Protein AF-A0A3B9AP32-F1 (afdb_monomer)

Structure (mmCIF, N/CA/C/O backbone):
data_AF-A0A3B9AP32-F1
#
_entry.id   AF-A0A3B9AP32-F1
#
loop_
_atom_site.group_PDB
_atom_site.id
_atom_site.type_symbol
_atom_site.label_atom_id
_atom_site.label_alt_id
_atom_site.label_comp_id
_atom_site.label_asym_id
_atom_site.label_entity_id
_atom_site.label_seq_id
_atom_site.pdbx_PDB_ins_code
_atom_site.Cartn_x
_atom_site.Cartn_y
_atom_site.Cartn_z
_atom_site.occupancy
_atom_site.B_iso_or_equiv
_atom_site.auth_seq_id
_atom_site.auth_comp_id
_atom_site.auth_asym_id
_atom_site.auth_atom_id
_atom_site.pdbx_PDB_model_num
ATOM 1 N N . GLN A 1 1 ? -0.225 -0.952 18.353 1.00 72.31 1 GLN A N 1
ATOM 2 C CA . GLN A 1 1 ? -0.921 -0.664 17.081 1.00 72.31 1 GLN A CA 1
ATOM 3 C C . GLN A 1 1 ? -0.533 -1.751 16.094 1.00 72.31 1 GLN A C 1
ATOM 5 O O . GLN A 1 1 ? 0.594 -2.230 16.180 1.00 72.31 1 GLN A O 1
ATOM 10 N N . GLY A 1 2 ? -1.463 -2.205 15.253 1.00 91.06 2 GLY A N 1
ATOM 11 C CA . GLY A 1 2 ? -1.160 -3.207 14.231 1.00 91.06 2 GLY A CA 1
ATOM 12 C C . GLY A 1 2 ? -0.410 -2.573 13.061 1.00 91.06 2 GLY A C 1
ATOM 13 O O . GLY A 1 2 ? -0.689 -1.434 12.705 1.00 91.06 2 GLY A O 1
ATOM 14 N N . HIS A 1 3 ? 0.534 -3.300 12.473 1.00 97.44 3 HIS A N 1
ATOM 15 C CA . HIS A 1 3 ? 1.198 -2.911 11.232 1.00 97.44 3 HIS A CA 1
ATOM 16 C C . HIS A 1 3 ? 1.326 -4.149 10.359 1.00 97.44 3 HIS A C 1
ATOM 18 O O . HIS A 1 3 ? 1.811 -5.181 10.824 1.00 97.44 3 HIS A O 1
ATOM 24 N N . ILE A 1 4 ? 0.896 -4.043 9.107 1.00 97.44 4 ILE A N 1
ATOM 25 C CA . ILE A 1 4 ? 1.017 -5.121 8.130 1.00 97.44 4 ILE A CA 1
ATOM 26 C C . ILE A 1 4 ? 2.024 -4.664 7.081 1.00 97.44 4 ILE A C 1
ATOM 28 O O . ILE A 1 4 ? 1.825 -3.640 6.431 1.00 97.44 4 ILE A O 1
ATOM 32 N N . HIS A 1 5 ? 3.120 -5.408 6.947 1.00 98.19 5 HIS A N 1
ATOM 33 C CA . HIS A 1 5 ? 4.128 -5.197 5.912 1.00 98.19 5 HIS A CA 1
ATOM 34 C C . HIS A 1 5 ? 4.001 -6.316 4.886 1.00 98.19 5 HIS A C 1
A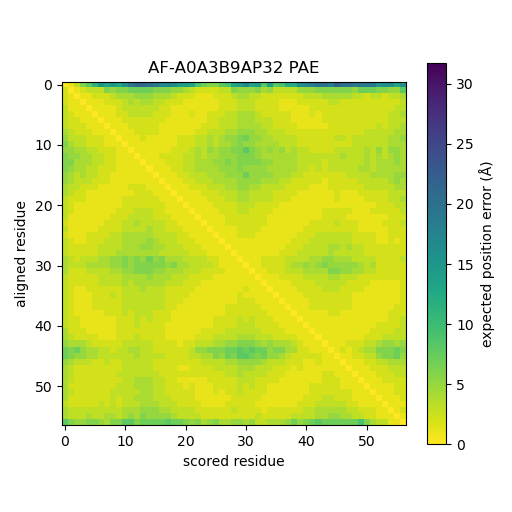TOM 36 O O . HIS A 1 5 ? 4.151 -7.489 5.225 1.00 98.19 5 HIS A O 1
ATOM 42 N N . MET A 1 6 ? 3.705 -5.953 3.644 1.00 97.69 6 MET A N 1
ATOM 43 C CA . MET A 1 6 ? 3.453 -6.900 2.565 1.00 97.69 6 MET A CA 1
ATOM 44 C C . MET A 1 6 ? 4.493 -6.736 1.467 1.00 97.69 6 MET A C 1
ATOM 46 O O . MET A 1 6 ? 4.786 -5.619 1.048 1.00 97.69 6 MET A O 1
ATOM 50 N N . HIS A 1 7 ? 4.992 -7.866 0.972 1.00 98.19 7 HIS A N 1
ATOM 51 C CA . HIS A 1 7 ? 5.678 -7.975 -0.310 1.00 98.19 7 HIS A CA 1
ATOM 52 C C . HIS A 1 7 ? 4.791 -8.828 -1.205 1.00 98.19 7 HIS A C 1
ATOM 54 O O . HIS A 1 7 ? 4.442 -9.949 -0.830 1.00 98.19 7 HIS A O 1
ATOM 60 N N . TYR A 1 8 ? 4.398 -8.302 -2.357 1.00 96.88 8 TYR A N 1
ATOM 61 C CA . TYR A 1 8 ? 3.413 -8.955 -3.209 1.00 96.88 8 TYR A CA 1
ATOM 62 C C . TYR A 1 8 ? 3.848 -8.990 -4.669 1.00 96.88 8 TYR A C 1
ATOM 64 O O . TYR A 1 8 ? 4.694 -8.215 -5.120 1.00 96.88 8 TYR A O 1
ATOM 72 N N . HIS A 1 9 ? 3.232 -9.923 -5.388 1.00 97.75 9 HIS A N 1
ATOM 73 C CA . HIS A 1 9 ? 3.311 -10.047 -6.834 1.00 97.75 9 HIS A CA 1
ATOM 74 C C . HIS A 1 9 ? 1.882 -9.943 -7.370 1.00 97.75 9 HIS A C 1
ATOM 76 O O . HIS A 1 9 ? 0.984 -10.606 -6.852 1.00 97.75 9 HIS A O 1
ATOM 82 N N . GLN A 1 10 ? 1.67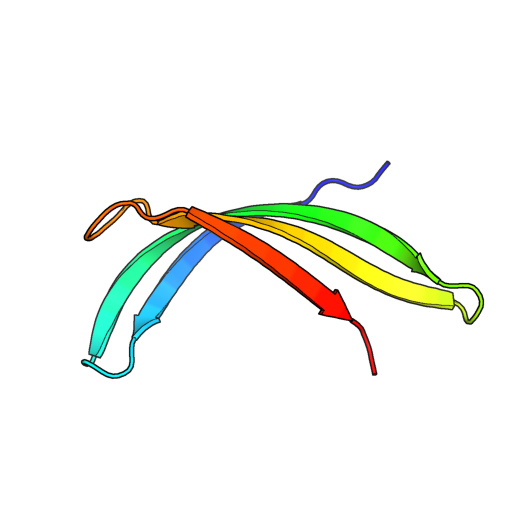1 -9.117 -8.387 1.00 95.56 10 GLN A N 1
ATOM 83 C CA . GLN A 1 10 ? 0.385 -8.913 -9.041 1.00 95.56 10 GLN A CA 1
ATOM 84 C C . GLN A 1 10 ? 0.552 -9.135 -10.541 1.00 95.56 10 GLN A C 1
ATOM 86 O O . GLN A 1 10 ? 1.479 -8.605 -11.141 1.00 95.56 10 GLN A O 1
ATOM 91 N N . VAL A 1 11 ? -0.365 -9.876 -11.160 1.00 96.62 11 VAL A N 1
ATOM 92 C CA . VAL A 1 11 ? -0.476 -9.919 -12.623 1.00 96.62 11 VAL A CA 1
A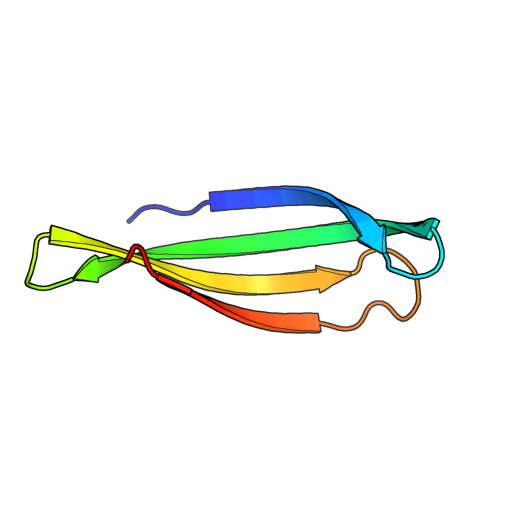TOM 93 C C . VAL A 1 11 ? -1.409 -8.787 -13.047 1.00 96.62 11 VAL A C 1
ATOM 95 O O . VAL A 1 11 ? -2.554 -8.745 -12.595 1.00 96.62 11 VAL A O 1
ATOM 98 N N . ASN A 1 12 ? -0.917 -7.837 -13.843 1.00 94.25 12 ASN A N 1
ATOM 99 C CA . ASN A 1 12 ? -1.742 -6.732 -14.343 1.00 94.25 12 ASN A CA 1
ATOM 100 C C . ASN A 1 12 ? -2.613 -7.165 -15.542 1.00 94.25 12 ASN A C 1
ATOM 102 O O . ASN A 1 12 ? -2.542 -8.298 -16.018 1.00 94.25 12 ASN A O 1
ATOM 106 N N . ASP A 1 13 ? -3.445 -6.256 -16.045 1.00 96.12 13 ASP A N 1
ATOM 107 C CA . ASP A 1 13 ? -4.321 -6.465 -17.209 1.00 96.12 13 ASP A CA 1
ATOM 108 C C . ASP A 1 13 ? -3.563 -6.797 -18.509 1.00 96.12 13 ASP A C 1
ATOM 110 O O . ASP A 1 13 ? -4.096 -7.454 -19.406 1.00 96.12 13 ASP A O 1
ATOM 114 N N . ARG A 1 14 ? -2.289 -6.409 -18.591 1.00 96.62 14 ARG A N 1
ATOM 115 C CA . ARG A 1 14 ? -1.369 -6.756 -19.681 1.00 96.62 14 ARG A CA 1
ATOM 116 C C . ARG A 1 14 ? -0.660 -8.100 -19.486 1.00 96.62 14 ARG A C 1
ATOM 118 O O . ARG A 1 14 ? 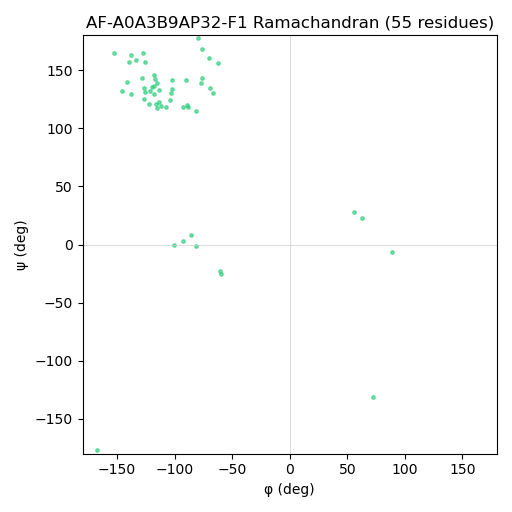0.202 -8.435 -20.292 1.00 96.62 14 ARG A O 1
ATOM 125 N N . HIS A 1 15 ? -1.040 -8.889 -18.479 1.00 96.62 15 HIS A N 1
ATOM 126 C CA . HIS A 1 15 ? -0.420 -10.174 -18.125 1.00 96.62 15 HIS A CA 1
ATOM 127 C C . HIS A 1 15 ? 1.056 -10.067 -17.701 1.00 96.62 15 HIS A C 1
ATOM 129 O O . HIS A 1 15 ? 1.802 -11.046 -17.754 1.00 96.62 15 HIS A O 1
ATOM 135 N N . GLU A 1 16 ? 1.488 -8.890 -17.255 1.00 96.56 16 GLU A N 1
ATOM 136 C CA . GLU A 1 16 ? 2.838 -8.669 -16.742 1.00 96.56 16 GLU A CA 1
ATOM 137 C C . GLU A 1 16 ? 2.869 -8.924 -15.232 1.00 96.56 16 GLU A C 1
ATOM 139 O O . GLU A 1 16 ? 1.937 -8.558 -14.511 1.00 96.56 16 GLU A O 1
ATOM 144 N N . ILE A 1 17 ? 3.957 -9.524 -14.741 1.00 97.12 17 ILE A N 1
ATOM 145 C CA . ILE A 1 17 ? 4.192 -9.673 -13.302 1.00 97.12 17 ILE A CA 1
ATOM 146 C C . ILE A 1 17 ? 4.760 -8.361 -12.765 1.00 97.12 17 ILE A C 1
ATOM 148 O O . ILE A 1 17 ? 5.883 -7.975 -13.089 1.00 97.12 17 ILE A O 1
ATOM 152 N N . MET A 1 18 ? 3.992 -7.721 -11.896 1.00 97.50 18 MET A N 1
ATOM 153 C CA . MET A 1 18 ? 4.376 -6.545 -11.131 1.00 97.50 18 MET A CA 1
ATOM 154 C C . MET A 1 18 ? 4.715 -6.957 -9.698 1.00 97.50 18 MET A C 1
ATOM 156 O O . MET A 1 18 ? 4.047 -7.812 -9.120 1.00 97.50 18 MET A O 1
ATOM 160 N N . THR A 1 19 ? 5.741 -6.353 -9.107 1.00 98.31 19 THR A N 1
ATOM 161 C CA . THR A 1 19 ? 6.137 -6.573 -7.711 1.00 98.31 19 THR A CA 1
ATOM 162 C C . THR A 1 19 ? 6.001 -5.289 -6.921 1.00 98.31 19 THR A C 1
ATOM 164 O O . THR A 1 19 ? 6.293 -4.209 -7.436 1.00 98.31 19 THR A O 1
ATOM 167 N N . GLY A 1 20 ? 5.569 -5.390 -5.668 1.00 98.25 20 GLY A N 1
ATOM 168 C CA . GLY A 1 20 ? 5.384 -4.219 -4.828 1.00 98.25 20 GLY A CA 1
ATOM 169 C C . GLY A 1 20 ? 5.535 -4.502 -3.346 1.00 98.25 20 GLY A C 1
ATOM 170 O O . GLY A 1 20 ? 5.518 -5.646 -2.883 1.00 98.25 20 GLY A O 1
ATOM 171 N N . VAL A 1 21 ? 5.680 -3.409 -2.605 1.00 98.62 21 VAL A N 1
ATOM 172 C CA . VAL A 1 21 ? 5.631 -3.386 -1.147 1.00 98.62 21 VAL A CA 1
ATOM 173 C C . VAL A 1 21 ? 4.468 -2.525 -0.687 1.00 98.62 21 VAL A C 1
ATOM 175 O O . VAL A 1 21 ? 4.122 -1.535 -1.333 1.00 98.62 21 VAL A O 1
ATOM 178 N N . CYS A 1 22 ? 3.851 -2.901 0.425 1.00 98.38 22 CYS A N 1
ATOM 179 C CA . CYS A 1 22 ? 2.762 -2.143 1.023 1.00 98.38 22 CYS A CA 1
ATOM 180 C C . CYS A 1 22 ? 2.878 -2.154 2.548 1.00 98.38 22 CYS A C 1
ATOM 182 O O . CYS A 1 22 ? 3.238 -3.168 3.153 1.00 98.38 22 CYS A O 1
ATOM 184 N N . HIS A 1 23 ? 2.589 -1.009 3.158 1.00 98.50 23 HIS A N 1
ATOM 185 C CA . HIS A 1 23 ? 2.440 -0.850 4.595 1.00 98.50 23 HIS A CA 1
ATOM 186 C C . HIS A 1 23 ? 1.006 -0.442 4.908 1.00 98.50 23 HIS A C 1
ATOM 188 O O . HIS A 1 23 ? 0.556 0.605 4.439 1.00 98.50 23 HIS A O 1
ATOM 194 N N . SER A 1 24 ? 0.322 -1.251 5.716 1.00 98.19 24 SER A N 1
ATOM 195 C CA . SER A 1 24 ? -1.074 -1.021 6.090 1.00 98.19 24 SER A CA 1
ATOM 196 C C . SER A 1 24 ? -1.224 -0.852 7.600 1.00 98.19 24 SER A C 1
ATOM 198 O O . SER A 1 24 ? -0.654 -1.615 8.392 1.00 98.19 24 SER A O 1
ATOM 200 N N . ILE A 1 25 ? -2.012 0.147 7.996 1.00 98.12 25 ILE A N 1
ATOM 201 C CA . ILE A 1 25 ? -2.353 0.444 9.390 1.00 98.12 25 ILE A CA 1
ATOM 202 C C . ILE A 1 25 ? -3.863 0.225 9.569 1.00 98.12 25 ILE A C 1
ATOM 204 O O . ILE A 1 25 ? -4.646 0.918 8.915 1.00 98.12 25 ILE A O 1
ATOM 208 N N . PRO A 1 26 ? -4.290 -0.724 10.424 1.00 97.50 26 PRO A N 1
ATOM 209 C CA . PRO A 1 26 ? -5.696 -0.969 10.688 1.00 97.50 26 PRO A CA 1
ATOM 210 C C . PRO A 1 26 ? -6.297 0.087 11.621 1.00 97.50 26 PRO A C 1
ATOM 212 O O . PRO A 1 26 ? -5.709 0.465 12.635 1.00 97.50 26 PRO A O 1
ATOM 215 N N . GLU A 1 27 ? -7.516 0.489 11.294 1.00 97.44 27 GLU A N 1
ATOM 216 C CA . GLU A 1 27 ? -8.441 1.295 12.077 1.00 97.44 27 GLU A CA 1
ATOM 217 C C . GLU A 1 27 ? -9.692 0.446 12.343 1.00 97.44 27 GLU A C 1
ATOM 219 O O . GLU A 1 27 ? -10.262 -0.130 11.418 1.00 97.44 27 GLU A O 1
ATOM 224 N N . VAL A 1 28 ? -10.117 0.359 13.605 1.00 96.56 28 VAL A N 1
ATOM 225 C CA . VAL A 1 28 ? -11.404 -0.253 13.965 1.00 96.56 28 VAL A CA 1
ATOM 226 C C . VAL A 1 28 ? -12.461 0.845 13.938 1.00 96.56 28 VAL A C 1
ATOM 228 O O . VAL A 1 28 ? -12.343 1.833 14.664 1.00 96.56 28 VAL A O 1
ATOM 231 N N . LEU A 1 29 ? -13.473 0.680 13.092 1.00 96.62 29 LEU A N 1
ATOM 232 C CA . LEU A 1 29 ? -14.579 1.619 12.946 1.00 96.62 29 LEU A CA 1
ATOM 233 C C . LEU A 1 29 ? -15.566 1.498 14.115 1.00 96.62 29 LEU A C 1
ATOM 235 O O . LEU A 1 29 ? -15.538 0.551 14.902 1.00 96.62 29 LEU A O 1
ATOM 239 N N . SER A 1 30 ? -16.480 2.464 14.226 1.00 97.44 30 SER A N 1
ATOM 240 C CA . SER A 1 30 ? -17.474 2.517 15.310 1.00 97.44 30 SER A CA 1
ATOM 241 C C . SER A 1 30 ? -18.406 1.304 15.369 1.00 97.44 30 SER A C 1
ATOM 243 O O . SER A 1 30 ? -18.959 1.014 16.425 1.00 97.44 30 SER A O 1
ATOM 245 N N . ASP A 1 31 ? -18.606 0.624 14.242 1.00 97.06 31 ASP A N 1
ATOM 246 C CA . ASP A 1 31 ? -19.433 -0.579 14.116 1.00 97.06 31 ASP A CA 1
ATOM 247 C C . ASP A 1 31 ? -18.637 -1.888 14.293 1.00 97.06 31 ASP A C 1
ATOM 249 O O . ASP A 1 31 ? -19.206 -2.972 14.187 1.00 97.06 31 ASP A O 1
ATOM 253 N N . GLY A 1 32 ? -17.338 -1.796 14.594 1.00 97.19 32 GLY A N 1
ATOM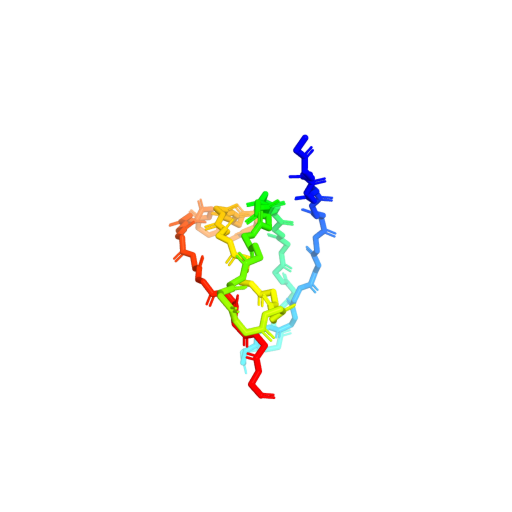 254 C CA . GLY A 1 32 ? -16.446 -2.934 14.806 1.00 97.19 32 GLY A CA 1
ATOM 255 C C . GLY A 1 32 ? -15.759 -3.464 13.545 1.00 97.19 32 GLY A C 1
ATOM 256 O O . GLY A 1 32 ? -14.883 -4.319 13.680 1.00 97.19 32 GLY A O 1
ATOM 257 N N . ARG A 1 33 ? -16.098 -2.957 12.351 1.00 97.69 33 ARG A N 1
ATOM 258 C CA . ARG A 1 33 ? -15.423 -3.322 11.094 1.00 97.69 33 ARG A CA 1
ATOM 259 C C . ARG A 1 33 ? -14.008 -2.758 11.017 1.00 97.69 33 ARG A C 1
ATOM 261 O O . ARG A 1 33 ? -13.670 -1.793 11.709 1.00 97.69 33 ARG A O 1
ATOM 268 N N . ILE A 1 34 ? -13.183 -3.339 10.149 1.00 97.06 34 ILE A N 1
ATOM 269 C CA . ILE A 1 34 ? -11.801 -2.894 9.933 1.00 97.06 34 ILE A CA 1
ATOM 270 C C . ILE A 1 34 ? -11.680 -2.066 8.649 1.00 97.06 34 ILE A C 1
ATOM 272 O O . ILE A 1 34 ? -12.125 -2.463 7.572 1.00 97.06 34 ILE A O 1
ATOM 276 N N . ARG A 1 35 ? -10.981 -0.934 8.760 1.00 97.94 35 ARG A N 1
ATOM 277 C CA . ARG A 1 35 ? -10.454 -0.158 7.636 1.00 97.94 35 ARG A CA 1
ATOM 278 C C . ARG A 1 35 ? -8.928 -0.201 7.658 1.00 97.94 35 ARG A C 1
ATOM 280 O O . ARG A 1 35 ? -8.319 0.025 8.697 1.00 97.94 35 ARG A O 1
ATOM 287 N N . LEU A 1 36 ? -8.289 -0.472 6.527 1.00 98.12 36 LEU A N 1
ATOM 288 C CA . LEU A 1 36 ? -6.837 -0.427 6.374 1.00 98.12 36 LEU A CA 1
ATOM 289 C C . LEU A 1 36 ? -6.438 0.837 5.616 1.00 98.12 36 LEU A C 1
ATOM 291 O O . LEU A 1 36 ? -6.888 1.054 4.494 1.00 98.12 36 LEU A O 1
ATOM 295 N N . HIS A 1 37 ? -5.563 1.643 6.214 1.00 98.25 37 HIS A N 1
ATOM 296 C CA . HIS A 1 37 ? -4.896 2.759 5.541 1.00 98.25 37 HIS A CA 1
ATOM 297 C C . HIS A 1 37 ? -3.571 2.276 4.977 1.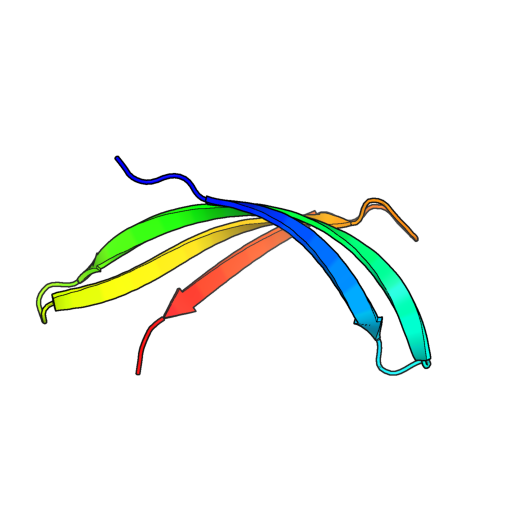00 98.25 37 HIS A C 1
ATOM 299 O O . HIS A 1 37 ? -2.698 1.857 5.738 1.00 98.25 37 HIS A O 1
ATOM 305 N N . GLU A 1 38 ? -3.416 2.339 3.662 1.00 98.50 38 GLU A N 1
ATOM 306 C CA . GLU A 1 38 ? -2.307 1.711 2.956 1.00 98.50 38 GLU A CA 1
ATOM 307 C C . GLU A 1 38 ? -1.400 2.745 2.294 1.00 98.50 38 GLU A C 1
ATOM 309 O O . GLU A 1 38 ? -1.860 3.716 1.691 1.00 98.50 38 GLU A O 1
ATOM 314 N N . THR A 1 39 ? -0.092 2.516 2.370 1.00 98.62 39 THR A N 1
ATOM 315 C CA . THR A 1 39 ? 0.915 3.187 1.540 1.00 98.62 39 THR A CA 1
ATOM 316 C C . THR A 1 39 ? 1.680 2.117 0.781 1.00 98.62 39 THR A C 1
ATOM 318 O O . THR A 1 39 ? 2.268 1.224 1.391 1.00 98.62 39 THR A O 1
ATOM 321 N N . TRP A 1 40 ? 1.663 2.182 -0.546 1.00 98.31 40 TRP A N 1
ATOM 322 C CA . TRP A 1 40 ? 2.255 1.165 -1.408 1.00 98.31 40 TRP A CA 1
ATOM 323 C C . TRP A 1 40 ? 3.251 1.771 -2.390 1.00 98.31 40 TRP A C 1
ATOM 325 O O . TRP A 1 40 ? 3.193 2.957 -2.719 1.00 98.31 40 TRP A O 1
ATOM 335 N N . LYS A 1 41 ? 4.163 0.926 -2.868 1.00 98.56 41 LYS A N 1
ATOM 336 C CA . LYS A 1 41 ? 5.145 1.259 -3.894 1.00 98.56 41 LYS A CA 1
ATOM 337 C C . LYS A 1 41 ? 5.415 0.055 -4.782 1.00 98.56 41 LYS A C 1
ATOM 339 O O . LYS A 1 41 ? 5.685 -1.035 -4.273 1.00 98.56 41 LYS A O 1
ATOM 344 N N . TRP A 1 42 ? 5.399 0.261 -6.093 1.00 97.94 42 TRP A N 1
ATOM 345 C CA . TRP A 1 42 ? 5.919 -0.728 -7.026 1.00 97.94 42 TRP A CA 1
ATOM 346 C C . TRP A 1 42 ? 7.438 -0.826 -6.894 1.00 97.94 42 TRP A C 1
ATOM 348 O O . TRP A 1 42 ? 8.152 0.174 -6.841 1.00 97.94 42 TRP A O 1
ATOM 358 N N . THR A 1 43 ? 7.943 -2.052 -6.860 1.00 97.94 43 THR A N 1
ATOM 359 C CA . THR A 1 43 ? 9.374 -2.375 -6.926 1.00 97.94 43 THR A CA 1
ATOM 360 C C . THR A 1 43 ? 9.803 -2.827 -8.324 1.00 97.94 43 THR A C 1
ATOM 362 O O . THR A 1 43 ? 10.975 -3.118 -8.550 1.00 97.94 43 THR A O 1
ATOM 365 N N . SER A 1 44 ? 8.858 -2.871 -9.263 1.00 96.12 44 SER A N 1
ATOM 366 C CA . SER A 1 44 ? 9.049 -3.140 -10.689 1.00 96.12 44 SER A CA 1
ATOM 367 C C . SER A 1 44 ? 8.409 -2.041 -11.542 1.00 96.12 44 SER A C 1
ATOM 369 O O . SER A 1 44 ? 7.536 -1.316 -11.070 1.00 96.12 44 SER A O 1
ATOM 371 N N . GLY A 1 45 ? 8.751 -1.975 -12.828 1.00 93.94 45 GLY A N 1
ATOM 372 C CA . GLY A 1 45 ? 8.155 -1.005 -13.749 1.00 93.94 45 GLY A CA 1
ATOM 373 C C . GLY A 1 45 ? 8.653 0.416 -13.488 1.00 93.94 45 GLY A C 1
ATOM 374 O O . GLY A 1 45 ? 9.857 0.635 -13.391 1.00 93.94 45 GLY A O 1
ATOM 375 N N . ASP A 1 46 ? 7.734 1.376 -13.394 1.00 95.50 46 ASP A N 1
ATOM 376 C CA . ASP A 1 46 ? 8.052 2.796 -13.181 1.00 95.50 46 ASP A CA 1
ATOM 377 C C . ASP A 1 46 ? 8.326 3.159 -11.712 1.00 95.50 46 ASP A C 1
ATOM 379 O O . ASP A 1 46 ? 8.637 4.311 -11.408 1.00 95.50 46 ASP A O 1
ATOM 383 N N . CYS A 1 47 ? 8.230 2.178 -10.807 1.00 96.38 47 CYS A N 1
ATOM 384 C CA . CYS A 1 47 ? 8.398 2.353 -9.367 1.00 96.38 47 CYS A CA 1
ATOM 385 C C . CYS A 1 47 ? 7.461 3.412 -8.763 1.00 96.38 47 CYS A C 1
ATOM 387 O O . CYS A 1 47 ? 7.810 4.045 -7.759 1.00 96.38 47 CYS A O 1
ATOM 389 N N . SER A 1 48 ? 6.289 3.615 -9.374 1.00 97.19 48 SER A N 1
ATOM 390 C CA . SER A 1 48 ? 5.271 4.520 -8.851 1.00 97.19 48 SER A CA 1
ATOM 391 C C . SER A 1 48 ? 4.770 4.069 -7.475 1.00 97.19 48 SER A C 1
ATOM 393 O O . SER A 1 48 ? 4.889 2.909 -7.071 1.00 97.19 48 SER A O 1
ATOM 395 N N . GLU A 1 49 ? 4.249 5.028 -6.719 1.00 98.31 49 GLU A N 1
ATOM 396 C CA . GLU A 1 49 ? 3.821 4.857 -5.334 1.00 98.31 49 GLU A CA 1
ATOM 397 C C . GLU A 1 49 ? 2.519 5.611 -5.080 1.00 98.31 49 GLU A C 1
ATOM 399 O O . GLU A 1 49 ? 2.171 6.552 -5.798 1.00 98.31 49 GLU A O 1
ATOM 404 N N . GLY A 1 50 ? 1.785 5.188 -4.057 1.00 98.31 50 GLY A N 1
ATOM 405 C CA . GLY A 1 50 ? 0.470 5.735 -3.780 1.00 98.31 50 GLY A CA 1
ATOM 406 C C . GLY A 1 50 ? -0.077 5.343 -2.419 1.00 98.31 50 GLY A C 1
ATOM 407 O O . GLY A 1 50 ? 0.581 4.693 -1.603 1.00 98.31 50 GLY A O 1
ATOM 408 N N . LYS A 1 51 ? -1.309 5.786 -2.174 1.00 98.56 51 LYS A N 1
ATOM 409 C CA . LYS A 1 51 ? -2.071 5.470 -0.968 1.00 98.56 51 LYS A CA 1
ATOM 410 C C . LYS A 1 51 ? -3.443 4.935 -1.349 1.00 98.56 51 LYS A C 1
ATOM 412 O O . LYS A 1 51 ? -4.036 5.411 -2.316 1.00 98.56 51 LYS A O 1
ATOM 417 N N . SER A 1 52 ? -3.934 3.976 -0.580 1.00 97.88 52 SER A N 1
ATOM 418 C CA . SER A 1 52 ? -5.260 3.373 -0.735 1.00 97.88 52 SER A CA 1
ATOM 419 C C . SER A 1 52 ? -5.918 3.175 0.626 1.00 97.88 52 SER A C 1
ATOM 421 O O . SER A 1 52 ? -5.270 3.248 1.672 1.00 97.88 52 SER A O 1
ATOM 423 N N . VAL A 1 53 ? -7.231 2.963 0.601 1.00 98.00 53 VAL A N 1
ATOM 424 C CA . VAL A 1 53 ? -8.013 2.568 1.768 1.00 98.00 53 VAL A CA 1
ATOM 425 C C . 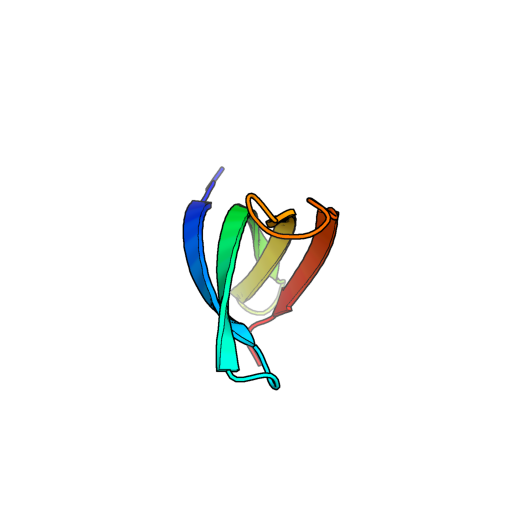VAL A 1 53 ? -8.782 1.309 1.396 1.00 98.00 53 VAL A C 1
ATOM 427 O O . VAL A 1 53 ? -9.509 1.314 0.403 1.00 98.00 53 VAL A O 1
ATOM 430 N N . ILE A 1 54 ? -8.622 0.252 2.189 1.00 97.06 54 ILE A N 1
ATOM 431 C CA . ILE A 1 54 ? -9.456 -0.951 2.111 1.00 97.06 54 ILE A CA 1
ATOM 432 C C . ILE A 1 54 ? -10.441 -0.894 3.268 1.00 97.06 54 ILE A C 1
ATOM 434 O O .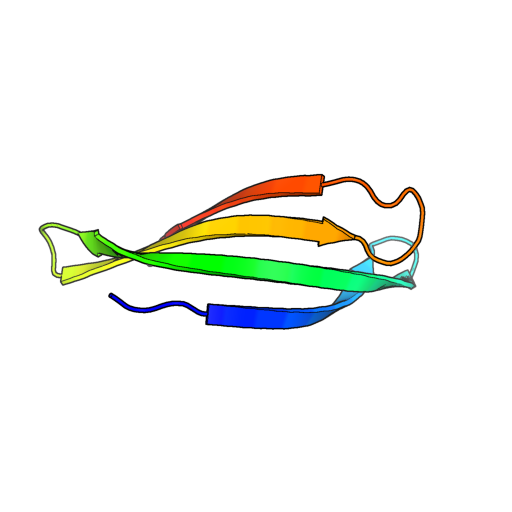 ILE A 1 54 ? -10.046 -0.672 4.408 1.00 97.06 54 ILE A O 1
ATOM 438 N N . GLU A 1 55 ? -11.719 -1.096 2.985 1.00 96.44 55 GLU A N 1
ATOM 439 C CA . GLU A 1 55 ? -12.777 -1.102 3.987 1.00 96.44 55 GLU A CA 1
ATOM 440 C C . GLU A 1 55 ? -13.567 -2.403 3.890 1.00 96.44 55 GLU A C 1
ATOM 442 O O . GLU A 1 55 ? -13.967 -2.814 2.802 1.00 96.44 55 GLU A O 1
ATOM 447 N N . GLU A 1 56 ? -13.767 -3.054 5.032 1.00 96.38 56 GLU A N 1
ATOM 448 C CA . GLU A 1 56 ? -14.686 -4.180 5.162 1.00 96.38 56 GLU A CA 1
ATOM 449 C C . GLU A 1 56 ? -16.131 -3.698 4.956 1.00 96.38 56 GLU A C 1
ATOM 451 O O . GLU A 1 56 ? -16.544 -2.710 5.565 1.00 96.38 56 GLU A O 1
ATOM 456 N N . VAL A 1 57 ? -16.901 -4.378 4.099 1.00 92.69 57 VAL A N 1
ATOM 457 C CA . VAL A 1 57 ? -18.288 -4.026 3.724 1.00 92.69 57 VAL A CA 1
ATOM 458 C C . VAL A 1 57 ? -19.296 -5.079 4.146 1.00 92.69 57 VAL A C 1
ATOM 460 O O . VAL A 1 57 ? -18.948 -6.279 4.106 1.00 92.69 57 VAL A O 1
#

Radius of gyration: 13.27 Å; Cα contacts (8 Å, |Δi|>4): 116; chains: 1; bounding box: 29×16×37 Å

Solvent-accessible surface area (backbone atoms only — not comparable to full-atom values): 3418 Å² total; per-residue (Å²): 134,68,76,47,80,45,80,50,76,45,73,48,98,84,73,44,83,42,35,32,41,36,43,33,38,70,41,77,45,98,87,70,44,53,32,33,47,33,43,38,34,36,77,42,92,88,47,55,67,50,71,53,75,50,69,70,129

Nearest PDB structures (foldseek):
  5xll-assembly1_A  TM=4.944E-01  e=6.428E-01  Mycobacterium tuberculosis H37Rv
  3n8b-assembly1_B  TM=3.662E-01  e=7.253E-01  Borreliel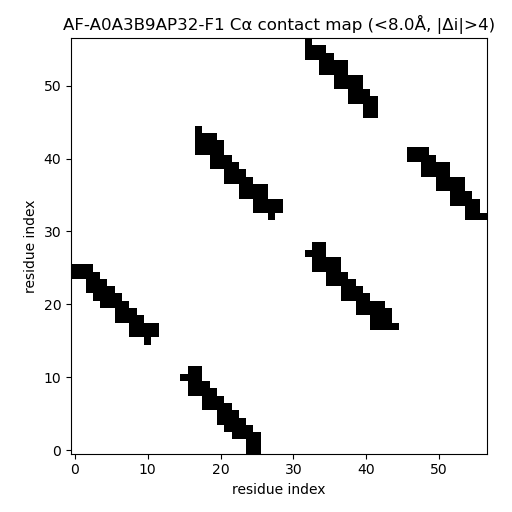la burgdorferi
  2eoc-assembly1_A  TM=3.250E-01  e=1.175E+00  Homo sapiens
  3nm7-assembly2_D  TM=2.895E-01  e=9.233E-01  Borreliella burgdorferi

Mean predicted aligned error: 2.62 Å

Sequence (57 aa):
QGHIHMHYHQVNDRHEIMTGVCHSIPEVLSDGRIRLHETWKWTSGDCSEGKSVIEEV

Foldseek 3Di:
DDKDWDWDWDQDPVRDTWIKIKIWDWDQDPVRWIKIWMWMFTPDDPRDIDIDIDTDD

pLDDT: mean 96.73, std 3.57, range [72.31, 98.62]

Secondary structure (DSSP, 8-state):
---EEEEEEEE-TTS-EEEEEEEEEEEE-TTS-EEEEEEEEESSTT--EEEEEEE--